Protein AF-A0A6B3EMR5-F1 (afdb_monomer_lite)

pLDDT: mean 90.26, std 7.49, range [53.47, 96.75]

Sequence (100 aa):
VAHPGGFALPHAPRDERRFPTATGKANFTAAPVEFPRLPAGRLLLQTLRSHDQYNTTIYGLDDRYRGIANGRRVVLVHPEDAKALGYEDGAYVDLVSEWR

Secondary structure (DSSP, 8-state):
--STT--PPP-HHHHT----STTSSPPP---PPP-PPPPTT-------PPTTEETTEES-S-BTTTTB-S--------HHHHHHTTPPTT----------

Structure (mmCIF, N/CA/C/O backbone):
data_AF-A0A6B3EMR5-F1
#
_entry.id   AF-A0A6B3EMR5-F1
#
loop_
_atom_site.group_PDB
_atom_site.id
_atom_site.type_symbol
_atom_site.label_atom_id
_atom_site.label_alt_id
_atom_site.label_comp_id
_atom_site.label_asym_id
_atom_site.label_entity_id
_atom_site.label_seq_id
_atom_site.pdbx_PDB_ins_code
_atom_site.Cartn_x
_atom_site.Cartn_y
_atom_site.Cartn_z
_atom_site.occupancy
_atom_site.B_iso_or_equiv
_atom_site.auth_seq_id
_atom_site.auth_comp_id
_atom_site.auth_asym_id
_atom_site.auth_atom_id
_atom_site.pdbx_PDB_model_num
ATOM 1 N N . VAL A 1 1 ? -9.206 3.253 -38.017 1.00 53.47 1 VAL A N 1
ATOM 2 C CA . VAL A 1 1 ? -8.271 2.305 -37.361 1.00 53.47 1 VAL A CA 1
ATOM 3 C C . VAL A 1 1 ? -7.974 1.210 -38.375 1.00 53.47 1 VAL A C 1
ATOM 5 O O . VAL A 1 1 ? -8.919 0.559 -38.791 1.00 53.47 1 VAL A O 1
ATOM 8 N N . ALA A 1 2 ? -6.746 1.112 -38.896 1.00 65.31 2 ALA A N 1
ATOM 9 C CA . ALA A 1 2 ? -6.494 0.437 -40.182 1.00 65.31 2 ALA A CA 1
ATOM 10 C C . ALA A 1 2 ? -6.148 -1.068 -40.110 1.00 6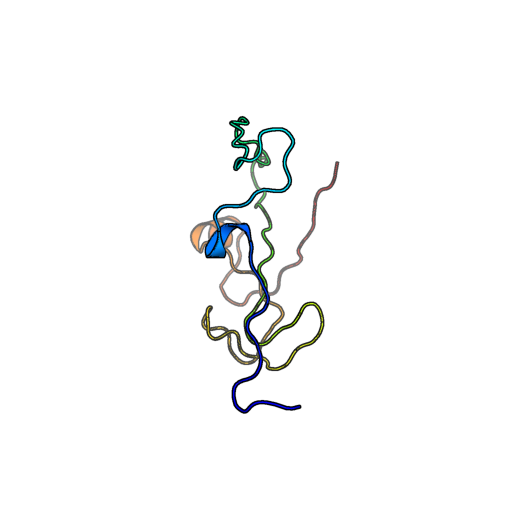5.31 2 ALA A C 1
ATOM 12 O O . ALA A 1 2 ? -6.064 -1.697 -41.158 1.00 65.31 2 ALA A O 1
ATOM 13 N N . HIS A 1 3 ? -6.013 -1.673 -38.921 1.00 67.69 3 HIS A N 1
ATOM 14 C CA . HIS A 1 3 ? -5.792 -3.120 -38.780 1.00 67.69 3 HIS A CA 1
ATOM 15 C C . HIS A 1 3 ? -6.603 -3.713 -37.611 1.00 67.69 3 HIS A C 1
ATOM 17 O O . HIS A 1 3 ? -6.567 -3.152 -36.508 1.00 67.69 3 HIS A O 1
ATOM 23 N N . PRO A 1 4 ? -7.327 -4.833 -37.812 1.00 68.12 4 PRO A N 1
ATOM 24 C CA . PRO A 1 4 ? -7.947 -5.585 -36.722 1.00 68.12 4 PRO A CA 1
ATOM 25 C C . PRO A 1 4 ? -6.866 -6.100 -35.758 1.00 68.12 4 PRO A C 1
ATOM 27 O O . PRO A 1 4 ? -5.902 -6.718 -36.198 1.00 68.12 4 PRO A O 1
ATOM 30 N N . GLY A 1 5 ? -7.012 -5.835 -34.456 1.00 75.06 5 GLY A N 1
ATOM 31 C CA . GLY A 1 5 ? -6.056 -6.253 -33.414 1.00 75.06 5 GLY A CA 1
ATOM 32 C C . GLY A 1 5 ? -5.193 -5.132 -32.821 1.00 75.06 5 GLY A C 1
ATOM 33 O O . GLY A 1 5 ? -4.512 -5.356 -31.823 1.00 75.06 5 GLY A O 1
ATOM 34 N N . GLY A 1 6 ? -5.263 -3.914 -33.369 1.00 81.75 6 GLY A N 1
ATOM 35 C CA . GLY A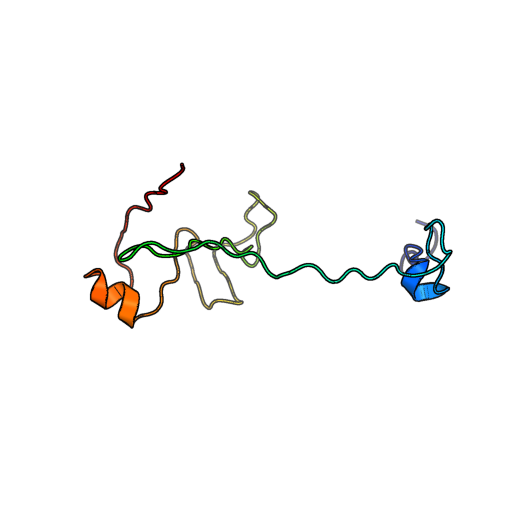 1 6 ? -4.476 -2.778 -32.880 1.00 81.75 6 GLY A CA 1
ATOM 36 C C . GLY A 1 6 ? -3.008 -2.849 -33.310 1.00 81.75 6 GLY A C 1
ATOM 37 O O . GLY A 1 6 ? -2.661 -3.535 -34.267 1.00 81.75 6 GLY A O 1
ATOM 38 N N . PHE A 1 7 ? -2.143 -2.098 -32.632 1.00 80.88 7 PHE A N 1
ATOM 39 C CA . PHE A 1 7 ? -0.700 -2.098 -32.874 1.00 80.88 7 PHE A CA 1
ATOM 40 C C . PHE A 1 7 ? 0.039 -2.303 -31.555 1.00 80.88 7 PHE A C 1
ATOM 42 O O . PHE A 1 7 ? -0.406 -1.844 -30.502 1.00 80.88 7 PHE A O 1
ATOM 49 N N . ALA A 1 8 ? 1.173 -2.998 -31.606 1.00 84.06 8 ALA A N 1
ATOM 50 C CA . ALA A 1 8 ? 2.041 -3.115 -30.447 1.00 84.06 8 ALA A CA 1
ATOM 51 C C . ALA A 1 8 ? 2.698 -1.757 -30.172 1.00 84.06 8 ALA A C 1
ATOM 53 O O . ALA A 1 8 ? 3.296 -1.160 -31.068 1.00 84.06 8 ALA A O 1
ATOM 54 N N . LEU A 1 9 ? 2.612 -1.279 -28.931 1.00 88.88 9 LEU A N 1
ATOM 55 C CA . LEU A 1 9 ? 3.431 -0.153 -28.498 1.00 88.88 9 LEU A CA 1
ATOM 56 C C . LEU A 1 9 ? 4.896 -0.614 -28.429 1.00 88.88 9 LEU A C 1
ATOM 58 O O . LEU A 1 9 ? 5.167 -1.613 -27.749 1.00 88.88 9 LEU A O 1
ATOM 62 N N . PRO A 1 10 ? 5.830 0.070 -29.119 1.00 89.75 10 PRO A N 1
ATOM 63 C CA . PRO A 1 10 ? 7.244 -0.286 -29.074 1.00 89.75 10 PRO A CA 1
ATOM 64 C C . PRO A 1 10 ? 7.790 -0.234 -27.645 1.00 89.75 10 PRO A C 1
ATOM 66 O O . PRO A 1 10 ? 7.575 0.744 -26.926 1.00 89.75 10 PRO A O 1
ATOM 69 N N . HIS A 1 11 ? 8.531 -1.264 -27.241 1.00 92.62 11 HIS A N 1
ATOM 70 C CA . HIS A 1 11 ? 9.153 -1.361 -25.923 1.00 92.62 11 HIS A CA 1
ATOM 71 C C . HIS A 1 11 ? 10.619 -1.787 -26.081 1.00 92.62 11 HIS A C 1
ATOM 73 O O . HIS A 1 11 ? 10.989 -2.941 -25.861 1.00 92.62 11 HIS A O 1
ATOM 79 N N . ALA A 1 12 ? 11.476 -0.827 -26.442 1.00 94.56 12 ALA A N 1
ATOM 80 C CA . ALA A 1 12 ? 12.876 -1.054 -26.818 1.00 94.56 12 ALA A CA 1
ATOM 81 C C . ALA A 1 12 ? 13.701 -1.929 -25.839 1.00 94.56 12 ALA A C 1
ATOM 83 O O . ALA A 1 12 ? 14.441 -2.796 -26.317 1.00 94.56 12 ALA A O 1
ATOM 84 N N . PRO A 1 13 ? 13.552 -1.822 -24.498 1.00 95.19 13 PRO A N 1
ATOM 85 C CA . PRO A 1 13 ? 14.232 -2.741 -23.580 1.00 95.19 13 PRO A CA 1
ATOM 86 C C . PRO A 1 13 ? 13.808 -4.213 -23.724 1.00 95.19 13 PRO A C 1
ATOM 88 O O . PRO A 1 13 ? 14.627 -5.104 -23.516 1.00 95.19 13 PRO A O 1
ATOM 91 N N . ARG A 1 14 ? 12.543 -4.472 -24.085 1.00 94.00 14 ARG A N 1
ATOM 92 C CA . ARG A 1 14 ? 11.974 -5.822 -24.270 1.00 94.00 14 ARG A CA 1
ATOM 93 C C . ARG A 1 14 ? 12.292 -6.350 -25.664 1.00 94.00 14 ARG A C 1
ATOM 95 O O . ARG A 1 14 ? 12.701 -7.496 -25.795 1.00 94.00 14 ARG A O 1
ATOM 102 N N . ASP A 1 15 ? 12.096 -5.508 -26.671 1.00 94.38 15 ASP A N 1
ATOM 103 C CA . ASP A 1 15 ? 12.109 -5.919 -28.075 1.00 94.38 15 ASP A CA 1
ATOM 104 C C . ASP A 1 15 ? 13.542 -6.060 -28.617 1.00 94.38 15 ASP A C 1
ATOM 106 O O . ASP A 1 15 ? 13.820 -6.952 -29.412 1.00 94.38 15 ASP A O 1
ATOM 110 N N . GLU A 1 16 ? 14.472 -5.213 -28.158 1.00 94.38 16 GLU A N 1
ATOM 111 C CA . GLU A 1 16 ? 15.818 -5.086 -28.748 1.00 94.38 16 GLU A CA 1
ATOM 112 C C . GLU A 1 16 ? 16.943 -5.020 -27.701 1.00 94.38 16 GLU A C 1
ATOM 114 O O . GLU A 1 16 ? 18.116 -4.920 -28.057 1.00 94.38 16 GLU A O 1
ATOM 119 N N . ARG A 1 17 ? 16.609 -5.034 -26.400 1.00 94.12 17 ARG A N 1
ATOM 120 C CA . ARG A 1 17 ? 17.547 -4.761 -25.288 1.00 94.12 17 ARG A CA 1
ATOM 121 C C . ARG A 1 17 ? 18.301 -3.437 -25.460 1.00 94.12 17 ARG A C 1
ATOM 123 O O . ARG A 1 17 ? 19.458 -3.312 -25.060 1.00 94.12 17 ARG A O 1
ATOM 130 N N . ARG A 1 18 ? 17.641 -2.445 -26.057 1.00 95.81 18 ARG A N 1
ATOM 131 C CA . ARG A 1 18 ? 18.195 -1.108 -26.266 1.00 95.81 18 ARG A CA 1
ATOM 132 C C . ARG A 1 18 ? 17.819 -0.205 -25.098 1.00 95.81 18 ARG A C 1
ATOM 134 O O . ARG A 1 18 ? 16.641 -0.064 -24.768 1.00 95.81 18 ARG A O 1
ATOM 141 N N . PHE A 1 19 ? 18.827 0.425 -24.503 1.00 96.75 19 PHE A N 1
ATOM 142 C CA . PHE A 1 19 ? 18.675 1.310 -23.352 1.00 96.75 19 PHE A CA 1
ATOM 143 C C . PHE A 1 19 ? 19.209 2.702 -23.701 1.00 96.75 19 PHE A C 1
ATOM 145 O O . PHE A 1 19 ? 20.374 2.812 -24.083 1.00 96.75 19 PHE A O 1
ATOM 152 N N . PRO A 1 20 ? 18.402 3.770 -23.567 1.00 94.00 20 PRO A N 1
ATOM 153 C CA . PRO A 1 20 ? 18.837 5.142 -23.821 1.00 94.00 20 PRO A CA 1
ATOM 154 C C . PRO A 1 20 ? 19.646 5.690 -22.630 1.00 94.00 20 PRO A C 1
ATOM 156 O O . PRO A 1 20 ? 19.305 6.710 -22.038 1.00 94.00 20 PRO A O 1
ATOM 159 N N . THR A 1 21 ? 20.696 4.974 -22.232 1.00 96.06 21 THR A N 1
ATOM 160 C CA . THR A 1 21 ? 21.622 5.343 -21.153 1.00 96.06 21 THR A CA 1
ATOM 161 C C . THR A 1 21 ? 23.002 5.639 -21.740 1.00 96.06 21 THR A C 1
ATOM 163 O O . THR A 1 21 ? 23.337 5.162 -22.823 1.00 96.06 21 THR A O 1
ATOM 166 N N . ALA A 1 22 ? 23.850 6.377 -21.016 1.00 96.50 22 ALA A N 1
ATOM 167 C CA . ALA A 1 22 ? 25.218 6.678 -21.463 1.00 96.50 22 ALA A CA 1
ATOM 168 C C . ALA A 1 22 ? 26.092 5.423 -21.675 1.00 96.50 22 ALA A C 1
ATOM 170 O O . ALA A 1 22 ? 27.054 5.453 -22.433 1.00 96.50 22 ALA A O 1
ATOM 171 N N . THR A 1 23 ? 25.756 4.313 -21.013 1.00 94.88 23 THR A N 1
ATOM 172 C CA . THR A 1 23 ? 26.452 3.022 -21.125 1.00 94.88 23 THR A CA 1
ATOM 173 C C . THR A 1 23 ? 25.873 2.129 -22.228 1.00 94.88 23 THR A C 1
ATOM 175 O O . THR A 1 23 ? 26.430 1.066 -22.503 1.00 94.88 23 THR A O 1
ATOM 178 N N . GLY A 1 24 ? 24.728 2.508 -22.813 1.00 95.31 24 GLY A N 1
ATOM 179 C CA . GLY A 1 24 ? 23.954 1.684 -23.746 1.00 95.31 24 GLY A CA 1
ATOM 180 C C . GLY A 1 24 ? 23.333 0.426 -23.119 1.00 95.31 24 GLY A C 1
ATOM 181 O O . GLY A 1 24 ? 22.839 -0.436 -23.846 1.00 95.31 24 GLY A O 1
ATOM 182 N N . LYS A 1 25 ? 23.369 0.286 -21.786 1.00 95.25 25 LYS A N 1
ATOM 183 C CA . LYS A 1 25 ? 22.912 -0.897 -21.035 1.00 95.25 25 LYS A CA 1
ATOM 184 C C . LYS A 1 25 ? 21.908 -0.521 -19.943 1.00 95.25 25 LYS A C 1
ATOM 186 O O . LYS A 1 25 ? 21.779 0.645 -19.567 1.00 95.25 25 LYS A O 1
ATOM 191 N N . ALA A 1 26 ? 21.224 -1.528 -19.400 1.00 94.88 26 ALA A N 1
ATOM 192 C CA . ALA A 1 26 ? 20.507 -1.384 -18.140 1.00 94.88 26 ALA A CA 1
ATOM 193 C C . ALA A 1 26 ? 21.505 -1.028 -17.027 1.00 94.88 26 ALA A C 1
ATOM 195 O O . ALA A 1 26 ? 22.474 -1.756 -16.804 1.00 94.88 26 ALA A O 1
ATOM 196 N N . ASN A 1 27 ? 21.270 0.089 -16.342 1.00 94.75 27 ASN A N 1
ATOM 197 C CA . ASN A 1 27 ? 22.092 0.513 -15.216 1.00 94.75 27 ASN A CA 1
ATOM 198 C C . ASN A 1 27 ? 21.475 -0.021 -13.923 1.00 94.75 27 ASN A C 1
ATOM 200 O O . ASN A 1 27 ? 20.345 0.325 -13.587 1.00 94.75 27 ASN A O 1
ATOM 204 N N . PHE A 1 28 ? 22.228 -0.849 -13.206 1.00 94.12 28 PHE A N 1
ATOM 205 C CA . PHE A 1 28 ? 21.844 -1.362 -11.897 1.00 94.12 28 PHE A CA 1
ATOM 206 C C . PHE A 1 28 ? 22.562 -0.565 -10.811 1.00 94.12 28 PHE A C 1
ATOM 208 O O . PHE A 1 28 ? 23.747 -0.259 -10.944 1.00 94.12 28 PHE A O 1
ATOM 215 N N . THR A 1 29 ? 21.855 -0.251 -9.732 1.00 92.12 29 THR A N 1
ATOM 216 C CA . THR A 1 29 ? 22.427 0.345 -8.524 1.00 92.12 29 THR A CA 1
ATOM 217 C C . THR A 1 29 ? 22.096 -0.537 -7.328 1.00 92.12 29 THR A C 1
ATOM 219 O O . THR A 1 29 ? 21.043 -1.170 -7.277 1.00 92.12 29 THR A O 1
ATOM 222 N N . ALA A 1 30 ? 23.012 -0.587 -6.366 1.00 94.50 30 ALA A N 1
ATOM 223 C CA . ALA A 1 30 ? 22.760 -1.159 -5.054 1.00 94.50 30 ALA A CA 1
ATOM 224 C C . ALA A 1 30 ? 22.748 -0.002 -4.055 1.00 94.50 30 ALA A C 1
ATOM 226 O O . ALA A 1 30 ? 23.782 0.613 -3.803 1.00 94.50 30 ALA A O 1
ATOM 227 N N . ALA A 1 31 ? 21.568 0.320 -3.537 1.00 92.31 31 ALA A N 1
ATOM 228 C CA . ALA A 1 31 ? 21.404 1.243 -2.425 1.00 92.31 31 ALA A CA 1
ATOM 229 C C . ALA A 1 31 ? 21.021 0.438 -1.175 1.00 92.31 31 ALA A C 1
ATOM 231 O O . ALA A 1 31 ? 20.352 -0.594 -1.303 1.00 92.31 31 ALA A O 1
ATOM 232 N N . PRO A 1 32 ? 21.437 0.870 0.027 1.00 93.44 32 PRO A N 1
ATOM 233 C CA . PRO A 1 32 ? 20.900 0.299 1.253 1.00 93.44 32 PRO A CA 1
ATOM 234 C C . PRO A 1 32 ? 19.376 0.481 1.293 1.00 93.44 32 PRO A C 1
ATOM 236 O O . PRO A 1 32 ? 18.840 1.468 0.791 1.00 93.44 32 PRO A O 1
ATOM 239 N N . VAL A 1 33 ? 18.677 -0.486 1.888 1.00 91.94 33 VAL A N 1
ATOM 240 C CA . VAL A 1 33 ? 17.227 -0.393 2.079 1.00 91.94 33 VAL A CA 1
ATOM 241 C C . VAL A 1 33 ? 16.950 0.571 3.226 1.00 91.94 33 VAL A C 1
ATOM 243 O O . VAL A 1 33 ? 17.313 0.301 4.370 1.00 91.94 33 VAL A O 1
ATOM 246 N N . GLU A 1 34 ? 16.278 1.674 2.920 1.00 91.44 34 GLU A N 1
ATOM 247 C CA . GLU A 1 34 ? 15.734 2.589 3.916 1.00 91.44 34 GLU A CA 1
ATOM 248 C C . GLU A 1 34 ? 14.254 2.281 4.147 1.00 91.44 34 GLU A C 1
ATOM 250 O O . GLU A 1 34 ? 13.492 2.051 3.207 1.00 91.44 34 GLU A O 1
ATOM 255 N N . PHE A 1 35 ? 13.840 2.262 5.411 1.00 89.31 35 PHE A N 1
ATOM 256 C CA . PHE A 1 35 ? 12.454 2.025 5.795 1.00 89.31 35 PHE A CA 1
ATOM 257 C C . PHE A 1 35 ? 12.088 2.856 7.031 1.00 89.31 35 PHE A C 1
ATOM 259 O O . PHE A 1 35 ? 12.961 3.152 7.856 1.00 89.31 35 PHE A O 1
ATOM 266 N N . PRO A 1 36 ? 10.806 3.236 7.190 1.00 88.81 36 PRO A N 1
ATOM 267 C CA . PRO A 1 36 ? 10.359 3.980 8.359 1.00 88.81 36 PRO A CA 1
ATOM 268 C C . PRO A 1 36 ? 10.612 3.189 9.645 1.00 88.81 36 PRO A C 1
ATOM 270 O O . PRO A 1 36 ? 10.269 2.010 9.740 1.00 88.81 36 PRO A O 1
ATOM 273 N N . ARG A 1 37 ? 11.177 3.844 10.663 1.00 89.38 37 ARG A N 1
ATOM 274 C CA . ARG A 1 37 ? 11.251 3.278 12.016 1.00 89.38 37 ARG A CA 1
ATOM 275 C C . ARG A 1 37 ? 9.959 3.596 12.751 1.00 89.38 37 ARG A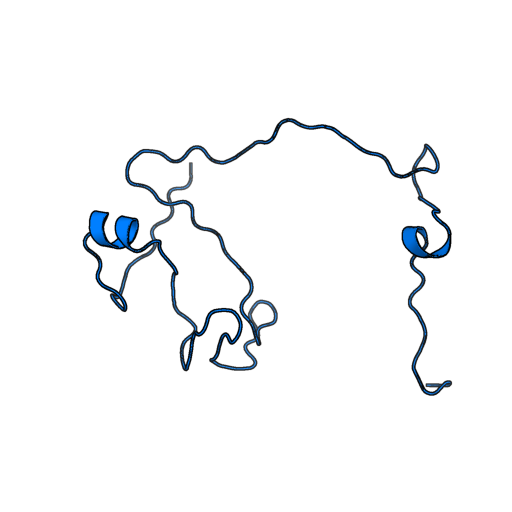 C 1
ATOM 277 O O . ARG A 1 37 ? 9.661 4.767 12.973 1.00 89.38 37 ARG A O 1
ATOM 284 N N . LEU A 1 38 ? 9.213 2.566 13.138 1.00 88.81 38 LEU A N 1
ATOM 285 C CA . LEU A 1 38 ? 7.974 2.733 13.890 1.00 88.81 38 LEU A CA 1
ATOM 286 C C . LEU A 1 38 ? 8.298 2.942 15.376 1.00 88.81 38 LEU A C 1
ATOM 288 O O . LEU A 1 38 ? 8.951 2.086 15.979 1.00 88.81 38 LEU A O 1
ATOM 292 N N . PRO A 1 39 ? 7.842 4.042 15.996 1.00 89.19 39 PRO A N 1
ATOM 293 C CA . PRO A 1 39 ? 7.852 4.151 17.446 1.00 89.19 39 PRO A CA 1
ATOM 294 C C . PRO A 1 39 ? 6.878 3.140 18.069 1.00 89.19 39 PRO A C 1
ATOM 296 O O . PRO A 1 39 ? 5.891 2.743 17.448 1.00 89.19 39 PRO A O 1
ATOM 299 N N . ALA A 1 40 ? 7.131 2.757 19.321 1.00 89.31 40 ALA A N 1
ATOM 300 C CA . ALA A 1 40 ? 6.265 1.834 20.049 1.00 89.31 40 ALA A CA 1
ATOM 301 C C . ALA A 1 40 ? 4.805 2.330 20.076 1.00 89.31 40 ALA A C 1
ATOM 303 O O . ALA A 1 40 ? 4.543 3.527 20.250 1.00 89.31 40 ALA A O 1
ATOM 304 N N . GLY A 1 41 ? 3.865 1.402 19.890 1.00 89.31 41 GLY A N 1
ATOM 305 C CA . GLY A 1 41 ? 2.427 1.681 19.883 1.00 89.31 41 GLY A CA 1
ATOM 306 C C . GLY A 1 41 ? 1.888 2.340 18.608 1.00 89.31 41 GLY A C 1
ATOM 307 O O . GLY A 1 41 ? 0.727 2.734 18.602 1.00 89.31 41 GLY A O 1
ATOM 308 N N . ARG A 1 42 ? 2.687 2.481 17.540 1.00 91.38 42 ARG A N 1
ATOM 309 C CA . ARG A 1 42 ? 2.200 2.927 16.222 1.00 91.38 42 ARG A CA 1
ATOM 310 C C . ARG A 1 42 ? 2.195 1.793 15.207 1.00 91.38 42 ARG A C 1
ATOM 312 O O . ARG A 1 42 ? 2.980 0.855 15.306 1.00 91.38 42 ARG A O 1
ATOM 319 N N . LEU A 1 43 ? 1.350 1.951 14.193 1.00 93.38 43 LEU A N 1
ATOM 320 C CA . LEU A 1 43 ? 1.297 1.100 13.008 1.00 93.38 43 LEU A CA 1
ATOM 321 C C . LEU A 1 43 ? 1.809 1.867 11.783 1.00 93.38 43 LEU A C 1
ATOM 323 O O . LEU A 1 43 ? 1.665 3.088 11.695 1.00 93.38 43 LEU A O 1
ATOM 327 N N . LEU A 1 44 ? 2.386 1.147 10.820 1.00 93.00 44 LEU A N 1
ATOM 328 C CA . LEU A 1 44 ? 2.743 1.709 9.520 1.00 93.00 44 LEU A CA 1
ATOM 329 C C . LEU A 1 44 ? 1.530 1.651 8.595 1.00 93.00 44 LEU A C 1
ATOM 331 O O . LEU A 1 44 ? 1.070 0.567 8.241 1.00 93.00 44 LEU A O 1
ATOM 335 N N . LEU A 1 45 ? 1.044 2.812 8.161 1.00 93.69 45 LEU A N 1
ATOM 336 C CA . LEU A 1 45 ? -0.026 2.882 7.174 1.00 93.69 45 LEU A CA 1
ATOM 337 C C . LEU A 1 45 ? 0.538 2.680 5.765 1.00 93.69 45 LEU A C 1
ATOM 339 O O . LEU A 1 45 ? 1.345 3.476 5.285 1.00 93.69 45 LEU A O 1
ATOM 343 N N . GLN A 1 46 ? 0.068 1.638 5.086 1.00 93.00 46 GLN A N 1
ATOM 344 C CA . GLN A 1 46 ? 0.317 1.411 3.665 1.00 93.00 46 GLN A CA 1
ATOM 345 C C . GLN A 1 46 ? -0.989 1.561 2.892 1.00 93.00 46 GLN A C 1
ATOM 347 O O . GLN A 1 46 ? -2.012 0.988 3.263 1.00 93.00 46 GLN A O 1
ATOM 352 N N . THR A 1 47 ? -0.955 2.317 1.797 1.00 92.12 47 THR A N 1
ATOM 353 C CA . THR A 1 47 ? -2.104 2.471 0.906 1.00 92.12 47 THR A CA 1
ATOM 354 C C . THR A 1 47 ? -1.917 1.602 -0.327 1.00 92.12 47 THR A C 1
ATOM 356 O O . THR A 1 47 ? -0.848 1.538 -0.934 1.00 92.12 47 THR A O 1
ATOM 359 N N . LEU A 1 48 ? -2.974 0.885 -0.687 1.00 89.50 48 LEU A N 1
ATOM 360 C CA . LEU A 1 48 ? -2.991 -0.027 -1.820 1.00 89.50 48 LEU A CA 1
ATOM 361 C C . LEU A 1 48 ? -4.181 0.341 -2.692 1.00 89.50 48 LEU A C 1
ATOM 363 O O . LEU A 1 48 ? -5.253 0.674 -2.190 1.00 89.50 48 LEU A O 1
ATOM 367 N N . ARG A 1 49 ? -3.996 0.274 -4.009 1.00 89.38 49 ARG A N 1
ATOM 368 C CA . ARG A 1 49 ? -5.100 0.496 -4.938 1.00 89.38 49 ARG A CA 1
ATOM 369 C C . ARG A 1 49 ? -6.071 -0.680 -4.855 1.00 89.38 49 ARG A C 1
ATOM 371 O O . ARG A 1 49 ? -5.648 -1.833 -4.956 1.00 89.38 49 ARG A O 1
ATOM 378 N N . SER A 1 50 ? -7.347 -0.369 -4.673 1.00 89.00 50 SER A N 1
ATOM 379 C CA . SER A 1 50 ? -8.425 -1.352 -4.665 1.00 89.00 50 SER A CA 1
ATOM 380 C C . SER A 1 50 ? -8.750 -1.843 -6.077 1.00 89.00 50 SER A C 1
ATOM 382 O O . SER A 1 50 ? -8.473 -1.176 -7.082 1.00 89.00 50 SER A O 1
ATOM 384 N N . HIS A 1 51 ? -9.346 -3.031 -6.147 1.00 92.50 51 HIS A N 1
ATOM 385 C CA . HIS A 1 51 ? -10.005 -3.519 -7.357 1.00 92.50 51 HIS A CA 1
ATOM 386 C C . HIS A 1 51 ? -11.183 -2.599 -7.750 1.00 92.50 51 HIS A C 1
ATOM 388 O O . HIS A 1 51 ? -11.769 -1.924 -6.903 1.00 92.50 51 HIS A O 1
ATOM 394 N N . ASP A 1 52 ? -11.525 -2.532 -9.042 1.00 90.12 52 ASP A N 1
ATOM 395 C CA . ASP A 1 52 ? -12.583 -1.653 -9.579 1.00 90.12 52 ASP A CA 1
ATOM 396 C C . ASP A 1 52 ? -12.464 -0.183 -9.146 1.00 90.12 52 ASP A C 1
ATOM 398 O O . ASP A 1 52 ? -13.445 0.498 -8.832 1.00 90.12 52 ASP A O 1
ATOM 402 N N . GLN A 1 53 ? -11.233 0.322 -9.116 1.00 89.38 53 GLN A N 1
ATOM 4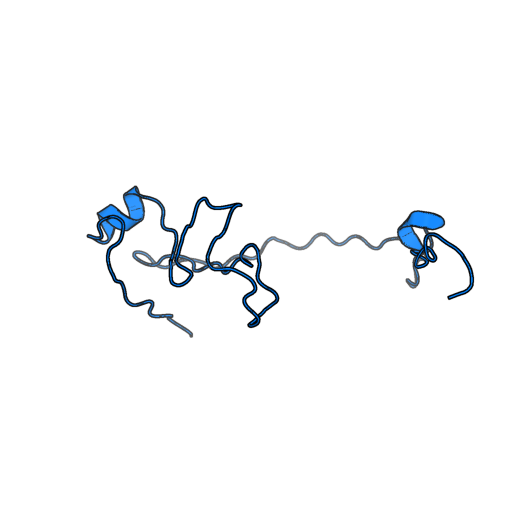03 C CA . GLN A 1 53 ? -10.946 1.724 -8.858 1.00 89.38 53 GLN A CA 1
ATOM 404 C C . GLN A 1 53 ? -9.781 2.207 -9.718 1.00 89.38 53 GLN A C 1
ATOM 406 O O . GLN A 1 53 ? -8.732 1.558 -9.833 1.00 89.38 53 GLN A O 1
ATOM 411 N N . TYR A 1 54 ? -9.944 3.399 -10.281 1.00 89.81 54 TYR A N 1
ATOM 412 C CA . TYR A 1 54 ? -8.855 4.147 -10.888 1.00 89.81 54 TYR A CA 1
ATOM 413 C C . TYR A 1 54 ? -8.674 5.462 -10.141 1.00 89.81 54 TYR A C 1
ATOM 415 O O . TYR A 1 54 ? -9.440 6.408 -10.317 1.00 89.81 54 TYR A O 1
ATOM 423 N N . ASN A 1 55 ? -7.650 5.509 -9.288 1.00 88.25 55 ASN A N 1
ATOM 424 C CA . ASN A 1 55 ? -7.385 6.631 -8.389 1.00 88.25 55 ASN A CA 1
ATOM 425 C C . ASN A 1 55 ? -8.629 6.983 -7.562 1.00 88.25 55 ASN A C 1
ATOM 427 O O . ASN A 1 55 ? -8.996 6.213 -6.686 1.00 88.25 55 ASN A O 1
ATOM 431 N N . THR A 1 56 ? -9.284 8.107 -7.838 1.00 89.62 56 THR A N 1
ATOM 432 C CA . THR A 1 56 ? -10.499 8.563 -7.144 1.00 89.62 56 THR A CA 1
ATOM 433 C C . THR A 1 56 ? -11.797 8.105 -7.812 1.00 89.62 56 THR A C 1
ATOM 435 O O . THR A 1 56 ? -12.868 8.276 -7.239 1.00 89.62 56 THR A O 1
ATOM 438 N N . THR A 1 57 ? -11.725 7.527 -9.014 1.00 92.31 57 THR A N 1
ATOM 439 C CA . THR A 1 57 ? -12.900 7.043 -9.749 1.00 92.31 57 THR A CA 1
ATOM 440 C C . THR A 1 57 ? -13.225 5.617 -9.327 1.00 92.31 57 THR A C 1
ATOM 442 O O . THR A 1 57 ? -12.387 4.722 -9.455 1.00 92.31 57 THR A O 1
ATOM 445 N N . ILE A 1 58 ? -14.445 5.415 -8.834 1.00 90.12 58 ILE A N 1
ATOM 446 C CA . ILE A 1 58 ? -14.943 4.136 -8.326 1.00 90.12 58 ILE A CA 1
ATOM 447 C C . ILE A 1 58 ? -15.865 3.509 -9.377 1.00 90.12 58 ILE A C 1
ATOM 449 O O . ILE A 1 58 ? -16.810 4.156 -9.822 1.00 90.12 58 ILE A O 1
ATOM 453 N N . TYR A 1 59 ? -15.599 2.255 -9.753 1.00 91.06 59 TYR A N 1
ATOM 454 C CA . TYR A 1 59 ? -16.407 1.504 -10.726 1.00 91.06 59 TYR A CA 1
ATOM 455 C C . TYR A 1 59 ? -17.313 0.447 -10.078 1.00 91.06 59 TYR A C 1
ATOM 457 O O . TYR A 1 59 ? -18.263 -0.009 -10.705 1.00 91.06 59 TYR A O 1
ATOM 465 N N . GLY A 1 60 ? -17.047 0.078 -8.825 1.00 90.88 60 GLY A N 1
ATOM 466 C CA . GLY A 1 60 ? -17.837 -0.872 -8.043 1.00 90.88 60 GLY A CA 1
ATOM 467 C C . GLY A 1 60 ? -17.617 -0.660 -6.548 1.00 90.88 60 GLY A C 1
ATOM 468 O O . GLY A 1 60 ? -16.772 0.141 -6.161 1.00 90.88 60 GLY A O 1
ATOM 469 N N . LEU A 1 61 ? -18.372 -1.345 -5.690 1.00 91.44 61 LEU A N 1
ATOM 470 C CA . LEU A 1 61 ? -18.162 -1.279 -4.235 1.00 91.44 61 LEU A CA 1
ATOM 471 C C . LEU A 1 61 ? -17.335 -2.442 -3.696 1.00 91.44 61 LEU A C 1
ATOM 473 O O . LEU A 1 61 ? -16.787 -2.329 -2.605 1.00 91.44 61 LEU A O 1
ATOM 477 N N . ASP A 1 62 ? -17.142 -3.488 -4.488 1.00 92.38 62 ASP A N 1
ATOM 478 C CA . ASP A 1 62 ? -16.435 -4.685 -4.054 1.00 92.38 62 ASP A CA 1
ATOM 479 C C . ASP A 1 62 ? -14.937 -4.579 -4.360 1.00 92.38 62 ASP A C 1
ATOM 481 O O . ASP A 1 62 ? -14.536 -4.033 -5.393 1.00 92.38 62 ASP A O 1
ATOM 485 N N . ASP A 1 63 ? -14.099 -5.112 -3.472 1.00 91.75 63 ASP A N 1
ATOM 486 C CA . ASP A 1 63 ? -12.701 -5.426 -3.762 1.00 91.75 63 ASP A CA 1
ATOM 487 C C . ASP A 1 63 ? -12.527 -6.945 -3.766 1.00 91.75 63 ASP A C 1
ATOM 489 O O . ASP A 1 63 ? -12.279 -7.581 -2.736 1.00 91.75 63 ASP A O 1
ATOM 493 N N . ARG A 1 64 ? -12.646 -7.532 -4.961 1.00 90.56 64 ARG A N 1
ATOM 494 C CA . ARG A 1 64 ? -12.562 -8.983 -5.158 1.00 90.56 64 ARG A CA 1
ATOM 495 C C . ARG A 1 64 ? -11.220 -9.567 -4.718 1.00 90.56 64 ARG A C 1
ATOM 497 O O . ARG A 1 64 ? -11.177 -10.720 -4.298 1.00 90.56 64 ARG A O 1
ATOM 504 N N . TYR A 1 65 ? -10.132 -8.805 -4.807 1.00 90.69 65 TYR A N 1
ATOM 505 C CA . TYR A 1 65 ? -8.807 -9.298 -4.425 1.00 90.69 65 TYR A CA 1
ATOM 506 C C . TYR A 1 65 ? -8.637 -9.408 -2.913 1.00 90.69 65 TYR A C 1
ATOM 508 O O . TYR A 1 65 ? -7.769 -10.148 -2.454 1.00 90.69 65 TYR A O 1
ATOM 516 N N . ARG A 1 66 ? -9.455 -8.686 -2.142 1.00 91.00 66 ARG A N 1
ATOM 517 C CA . ARG A 1 66 ? -9.376 -8.638 -0.676 1.00 91.00 66 ARG A CA 1
ATOM 518 C C . ARG A 1 66 ? -10.631 -9.165 0.014 1.00 91.00 66 ARG A C 1
ATOM 520 O O . ARG A 1 66 ? -10.710 -9.097 1.232 1.00 91.00 66 ARG A O 1
ATOM 527 N N . GLY A 1 67 ? -11.596 -9.681 -0.749 1.00 91.06 67 GLY A N 1
ATOM 528 C CA . GLY A 1 67 ? -12.853 -10.205 -0.213 1.00 91.06 67 GLY A CA 1
ATOM 529 C C . GLY A 1 67 ? -13.741 -9.138 0.433 1.00 91.06 67 GLY A C 1
ATOM 530 O O . GLY A 1 67 ? -14.565 -9.474 1.275 1.00 91.06 67 GLY A O 1
ATOM 531 N N . ILE A 1 68 ? -13.577 -7.864 0.066 1.00 91.69 68 ILE A N 1
ATOM 532 C CA . ILE A 1 68 ? -14.396 -6.771 0.602 1.00 91.69 68 ILE A CA 1
ATOM 533 C C . ILE A 1 68 ? -15.641 -6.642 -0.274 1.00 91.69 68 ILE A C 1
ATOM 535 O O . ILE A 1 68 ? -15.521 -6.551 -1.495 1.00 91.69 68 ILE A O 1
ATOM 539 N N . ALA A 1 69 ? -16.818 -6.608 0.346 1.00 91.88 69 ALA A N 1
ATOM 540 C CA . ALA A 1 69 ? -18.096 -6.450 -0.340 1.00 91.88 69 ALA A CA 1
ATOM 541 C C . ALA A 1 69 ? -18.852 -5.223 0.179 1.00 91.88 69 ALA A C 1
ATOM 543 O O . ALA A 1 69 ? -18.789 -4.915 1.371 1.00 91.88 69 ALA A O 1
ATOM 544 N N . ASN A 1 70 ? -19.594 -4.550 -0.705 1.00 87.19 70 ASN A N 1
ATOM 545 C CA . ASN A 1 70 ? -20.494 -3.436 -0.371 1.00 87.19 70 ASN A CA 1
ATOM 546 C C . ASN A 1 70 ? -19.847 -2.295 0.443 1.00 87.19 70 ASN A C 1
ATOM 548 O O . ASN A 1 70 ? -20.534 -1.582 1.176 1.00 87.19 70 ASN A O 1
ATOM 552 N N . GLY A 1 71 ? -18.531 -2.094 0.336 1.00 83.75 71 GLY A N 1
ATOM 553 C CA . GLY A 1 71 ? -17.827 -1.166 1.211 1.00 83.75 71 GLY A CA 1
ATOM 554 C C . GLY A 1 71 ? -16.436 -0.806 0.713 1.00 83.75 71 GLY A C 1
ATOM 555 O O . GLY A 1 71 ? -15.702 -1.635 0.190 1.00 83.75 71 GLY A O 1
ATOM 556 N N . ARG A 1 72 ? -16.062 0.465 0.885 1.00 84.19 72 ARG A N 1
ATOM 557 C CA . ARG A 1 72 ? -14.751 0.994 0.459 1.00 84.19 72 ARG A CA 1
ATOM 558 C C . ARG A 1 72 ? -13.972 1.688 1.570 1.00 84.19 72 ARG A C 1
ATOM 560 O O . ARG A 1 72 ? -12.767 1.876 1.447 1.00 84.19 72 ARG A O 1
ATOM 567 N N . ARG A 1 73 ? -14.643 2.062 2.659 1.00 90.56 73 ARG A N 1
ATOM 568 C CA . ARG A 1 73 ? -14.023 2.718 3.810 1.00 90.56 73 ARG A CA 1
ATOM 569 C C . ARG A 1 73 ? -13.632 1.664 4.837 1.00 90.56 73 ARG A C 1
ATOM 571 O O . ARG A 1 73 ? -14.348 1.450 5.806 1.00 90.56 73 ARG A O 1
ATOM 578 N N . VAL A 1 74 ? -12.514 0.997 4.581 1.00 92.19 74 VAL A N 1
ATOM 579 C CA . VAL A 1 74 ? -11.962 -0.034 5.463 1.00 92.19 74 VAL A CA 1
ATOM 580 C C . VAL A 1 74 ? -10.461 0.164 5.629 1.00 92.19 74 VAL A C 1
ATOM 582 O O . VAL A 1 74 ? -9.784 0.650 4.722 1.00 92.19 74 VAL A O 1
ATOM 585 N N . VAL A 1 75 ? -9.945 -0.236 6.785 1.00 94.44 75 VAL A N 1
ATOM 586 C CA . VAL A 1 75 ? -8.517 -0.433 7.027 1.00 94.44 75 VAL A CA 1
ATOM 587 C C . VAL A 1 75 ? -8.326 -1.890 7.420 1.00 94.44 75 VAL A C 1
ATOM 589 O O . VAL A 1 75 ? -9.105 -2.433 8.196 1.00 94.44 75 VAL A O 1
ATOM 592 N N . LEU A 1 76 ? -7.321 -2.536 6.839 1.00 94.38 76 LEU A N 1
ATOM 593 C CA . LEU A 1 76 ? -6.967 -3.907 7.182 1.00 94.38 76 LEU A CA 1
ATOM 594 C C . LEU A 1 76 ? -5.840 -3.855 8.209 1.00 94.38 76 LEU A C 1
ATOM 596 O O . LEU A 1 76 ? -4.829 -3.191 7.980 1.00 94.38 76 LEU A O 1
ATOM 600 N N . VAL A 1 77 ? -6.023 -4.546 9.329 1.00 96.00 77 VAL A N 1
ATOM 601 C CA . VAL A 1 77 ? -5.067 -4.599 10.439 1.00 96.00 77 VAL A CA 1
ATOM 602 C C . VAL A 1 77 ? -4.855 -6.060 10.814 1.00 96.00 77 VAL A C 1
ATOM 604 O O . VAL A 1 77 ? -5.769 -6.876 10.697 1.00 96.00 77 VAL A O 1
ATOM 607 N N . HIS A 1 78 ? -3.641 -6.414 11.233 1.00 95.88 78 HIS A N 1
ATOM 608 C CA . HIS A 1 78 ? -3.378 -7.752 11.749 1.00 95.88 78 HIS A CA 1
ATOM 609 C C . HIS A 1 78 ? -4.248 -8.008 13.001 1.00 95.88 78 HIS A C 1
ATOM 611 O O . HIS A 1 78 ? -4.304 -7.133 13.867 1.00 95.88 78 HIS A O 1
ATOM 617 N N . PRO A 1 79 ? -4.902 -9.177 13.150 1.00 95.31 79 PRO A N 1
ATOM 618 C CA . PRO A 1 79 ? -5.854 -9.408 14.243 1.00 95.31 79 PRO A CA 1
ATOM 619 C C . PRO A 1 79 ? -5.279 -9.170 15.646 1.00 95.31 79 PRO A C 1
ATOM 621 O O . PRO A 1 79 ? -5.931 -8.560 16.489 1.00 95.31 79 PRO A O 1
ATOM 624 N N . GLU A 1 80 ? -4.031 -9.583 15.888 1.00 96.00 80 GLU A N 1
ATOM 625 C CA . GLU A 1 80 ? -3.383 -9.371 17.191 1.00 96.00 80 GLU A CA 1
ATOM 626 C C . GLU A 1 80 ? -3.044 -7.899 17.459 1.00 96.00 80 GLU A C 1
ATOM 628 O O . GLU A 1 80 ? -3.099 -7.466 18.608 1.00 96.00 80 GLU A O 1
ATOM 633 N N . ASP A 1 81 ? -2.761 -7.109 16.419 1.00 95.69 81 ASP A N 1
ATOM 634 C CA . ASP A 1 81 ? -2.518 -5.671 16.574 1.00 95.69 81 ASP A CA 1
ATOM 635 C C . ASP A 1 81 ? -3.831 -4.943 16.877 1.00 95.69 81 ASP A C 1
ATOM 637 O O . ASP A 1 81 ? -3.881 -4.095 17.767 1.00 95.69 81 ASP A O 1
ATOM 641 N N . ALA A 1 82 ? -4.918 -5.314 16.188 1.00 95.50 82 ALA A N 1
ATOM 642 C CA . ALA A 1 82 ? -6.253 -4.788 16.468 1.00 95.50 82 ALA A CA 1
ATOM 643 C C . ALA A 1 82 ? -6.669 -5.093 17.914 1.00 95.50 82 ALA A C 1
ATOM 645 O O . ALA A 1 82 ? -7.075 -4.188 18.645 1.00 95.50 82 ALA A O 1
ATOM 646 N N . LYS A 1 83 ? -6.461 -6.336 18.365 1.00 95.19 83 LYS A N 1
ATOM 647 C CA . LYS A 1 83 ? -6.719 -6.753 19.746 1.00 95.19 83 LYS A CA 1
ATOM 648 C C . LYS A 1 83 ? -5.856 -5.997 20.757 1.00 95.19 83 LYS A C 1
ATOM 650 O O . LYS A 1 83 ? -6.376 -5.564 21.783 1.00 95.19 83 LYS A O 1
ATOM 655 N N . ALA A 1 84 ? -4.565 -5.807 20.480 1.00 94.69 84 ALA A N 1
ATOM 656 C CA . ALA A 1 84 ? -3.669 -5.029 21.341 1.00 94.69 84 ALA A CA 1
ATOM 657 C C . ALA A 1 84 ? -4.089 -3.551 21.447 1.00 94.69 84 ALA A C 1
ATOM 659 O O . ALA A 1 84 ? -3.865 -2.922 22.481 1.00 94.69 84 ALA A O 1
ATOM 660 N N . LEU A 1 85 ? -4.727 -3.014 20.403 1.00 93.44 85 LEU A N 1
ATOM 661 C CA . LEU A 1 85 ? -5.311 -1.671 20.373 1.00 93.44 85 LEU A CA 1
ATOM 662 C C . LEU A 1 85 ? -6.748 -1.609 20.924 1.00 93.44 85 LEU A C 1
ATOM 664 O O . LEU A 1 85 ? -7.298 -0.516 21.037 1.00 93.44 85 LEU A O 1
ATOM 668 N N . GLY A 1 86 ? -7.345 -2.747 21.294 1.00 95.69 86 GLY A N 1
ATOM 669 C CA . GLY A 1 86 ? -8.697 -2.821 21.852 1.00 95.69 86 GLY A CA 1
ATOM 670 C C . GLY A 1 86 ? -9.824 -2.721 20.820 1.00 95.69 86 GLY A C 1
ATOM 671 O O . GLY A 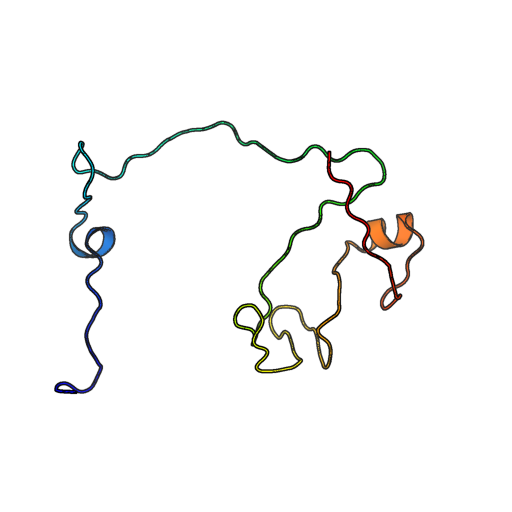1 86 ? -10.936 -2.348 21.185 1.00 95.69 86 GLY A O 1
ATOM 672 N N . TYR A 1 87 ? -9.554 -3.040 19.552 1.00 96.38 87 TYR A N 1
ATOM 673 C CA . TYR A 1 87 ? -10.550 -3.029 18.481 1.00 96.38 87 TYR A CA 1
ATOM 674 C C . TYR A 1 87 ? -11.021 -4.435 18.111 1.00 96.38 87 TYR A C 1
ATOM 676 O O . TYR A 1 87 ? -10.226 -5.368 17.982 1.00 96.38 87 TYR A O 1
ATOM 684 N N . GLU A 1 88 ? -12.327 -4.553 17.893 1.00 96.00 88 GLU A N 1
ATOM 685 C CA . GLU A 1 88 ? -12.965 -5.725 17.296 1.00 96.00 88 GLU A CA 1
ATOM 686 C C . GLU A 1 88 ? -13.076 -5.564 15.771 1.00 96.00 88 GLU A C 1
ATOM 688 O O . GLU A 1 88 ? -12.975 -4.455 15.236 1.00 96.00 88 GLU A O 1
ATOM 693 N N . ASP A 1 89 ? -13.291 -6.672 15.058 1.00 93.56 89 ASP A N 1
ATOM 694 C CA . ASP A 1 89 ? -13.538 -6.624 13.616 1.00 93.56 89 ASP A CA 1
ATOM 695 C C . ASP A 1 89 ? -14.801 -5.807 13.294 1.00 93.56 89 ASP A C 1
ATOM 697 O O . ASP A 1 89 ? -15.803 -5.860 14.008 1.00 93.56 89 ASP A O 1
ATOM 701 N N . GLY A 1 90 ? -14.741 -5.016 12.222 1.00 92.19 90 GLY A N 1
ATOM 702 C CA . GLY A 1 90 ? -15.816 -4.101 11.826 1.00 92.19 90 GLY A CA 1
ATOM 703 C C . GLY A 1 90 ? -15.969 -2.839 12.688 1.00 92.19 90 GLY A C 1
ATOM 704 O O . GLY A 1 90 ? -16.860 -2.032 12.410 1.00 92.19 90 GLY A O 1
ATOM 705 N N . ALA A 1 91 ? -15.119 -2.624 13.699 1.00 94.75 91 ALA A N 1
ATOM 706 C CA . ALA A 1 91 ? -15.158 -1.408 14.504 1.00 94.75 91 ALA A CA 1
ATOM 707 C C . ALA A 1 91 ? -14.874 -0.147 13.666 1.00 94.75 91 ALA A C 1
ATOM 709 O O . ALA A 1 91 ? -14.000 -0.120 12.796 1.00 94.75 91 ALA A O 1
ATOM 710 N N . TYR A 1 92 ? -15.590 0.937 13.975 1.00 94.69 92 TYR A N 1
ATOM 711 C CA . TYR A 1 92 ? -15.249 2.260 13.463 1.00 94.69 92 TYR A CA 1
ATOM 712 C C . TYR A 1 92 ? -14.049 2.810 14.225 1.00 94.69 92 TYR A C 1
ATOM 714 O O . TYR A 1 92 ? -14.033 2.819 15.454 1.00 94.69 92 TYR A O 1
ATOM 722 N N . VAL A 1 93 ? -13.062 3.296 13.477 1.00 94.69 93 VAL A N 1
ATOM 723 C CA . VAL A 1 93 ? -11.816 3.832 14.022 1.00 94.69 93 VAL A CA 1
ATOM 724 C C . VAL A 1 93 ? -11.454 5.144 13.342 1.00 94.69 93 VAL A C 1
ATOM 726 O O . VAL A 1 93 ? -11.748 5.347 12.158 1.00 94.69 93 VAL A O 1
ATOM 729 N N . ASP A 1 94 ? -10.767 6.008 14.082 1.00 94.25 94 ASP A N 1
ATOM 730 C CA . ASP A 1 94 ? -10.122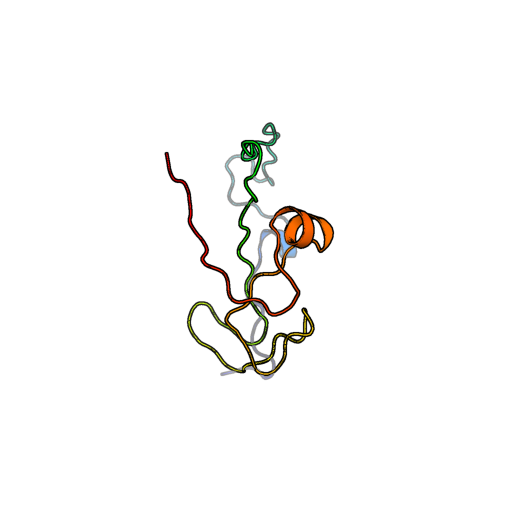 7.195 13.536 1.00 94.25 94 ASP A CA 1
ATOM 731 C C . ASP A 1 94 ? -8.662 6.887 13.202 1.00 94.25 94 ASP A C 1
ATOM 733 O O . ASP A 1 94 ? -7.926 6.294 13.992 1.00 94.25 94 ASP A O 1
ATOM 737 N N . LEU A 1 95 ? -8.227 7.312 12.016 1.00 93.31 95 LEU A N 1
ATOM 738 C CA . LEU A 1 95 ? -6.829 7.234 11.608 1.00 93.31 95 LEU A CA 1
ATOM 739 C C . LEU A 1 95 ? -6.178 8.594 11.836 1.00 93.31 95 LEU A C 1
ATOM 741 O O . LEU A 1 95 ? -6.517 9.573 11.172 1.00 93.31 95 LEU A O 1
ATOM 745 N N . VAL A 1 96 ? -5.220 8.639 12.759 1.00 92.44 96 VAL A N 1
ATOM 746 C CA . VAL A 1 96 ? -4.431 9.838 13.050 1.00 92.44 96 VAL A CA 1
ATOM 747 C C . VAL A 1 96 ? -2.997 9.596 12.599 1.00 92.44 96 VAL A C 1
ATOM 749 O O . VAL A 1 96 ? -2.332 8.679 13.075 1.00 92.44 96 VAL A O 1
ATOM 752 N N . SER A 1 97 ? -2.517 10.410 11.659 1.00 89.19 97 SER A N 1
ATOM 753 C CA . SER A 1 97 ? -1.123 10.377 11.217 1.00 89.19 97 SER A CA 1
ATOM 754 C C . SER A 1 97 ? -0.256 11.288 12.079 1.00 89.19 97 SER A C 1
ATOM 756 O O . SER A 1 97 ? -0.608 12.445 12.307 1.00 89.19 97 SER A O 1
ATOM 758 N N . GLU A 1 98 ? 0.922 10.809 12.466 1.00 84.69 98 GLU A N 1
ATOM 759 C CA . GLU A 1 98 ? 1.982 11.637 13.039 1.00 84.69 98 GLU A CA 1
ATOM 760 C C . GLU A 1 98 ? 2.956 12.025 11.914 1.00 84.69 98 GLU A C 1
ATOM 762 O O . GLU A 1 98 ? 3.605 11.158 11.330 1.00 84.69 98 GLU A O 1
ATOM 767 N N . TRP A 1 99 ? 3.051 13.317 11.592 1.00 75.38 99 TRP A N 1
ATOM 768 C CA . TRP A 1 99 ? 4.078 13.853 10.691 1.00 75.38 99 TRP A CA 1
ATOM 769 C C . TRP A 1 99 ? 5.077 14.682 11.502 1.00 75.38 99 TRP A C 1
ATOM 771 O O . TRP A 1 99 ? 4.670 15.436 12.390 1.00 75.38 99 TRP A O 1
ATOM 781 N N . ARG A 1 100 ? 6.372 14.527 11.221 1.00 60.88 100 ARG A N 1
ATOM 782 C CA . ARG A 1 100 ? 7.458 15.318 11.811 1.00 60.88 100 ARG A CA 1
ATOM 783 C C . ARG A 1 100 ? 8.333 15.882 10.710 1.00 60.88 100 ARG A C 1
ATOM 785 O O . ARG A 1 100 ? 8.620 15.118 9.764 1.00 60.88 100 ARG A O 1
#

Foldseek 3Di:
DPDPPDDDDDDCCVPPVADPDPVRHDDDDDDDDDDDDDDPPDDDDDDDDAPQDDPPDHRAADRPVVGRPNHDPDDDDDPVSCVVVVHDPPDDDDDDDDDD

Radius of gyration: 22.01 Å; chains: 1; bounding box: 47×26×62 Å